Protein AF-A0A966Z9R2-F1 (afdb_monomer_lite)

Foldseek 3Di:
DQFLVLCVVLVQVVSSVVRNVVLVVLVLVLPQPPCPPCNVVSVVVSVVSRVVSVVVSVVSVVCVVVVHDDDRVCVVQVPPPPPDDDNVVVVVVVVVVVVSVCSVVVVDPVVVVVVCVVVVVVVVVVVVVVCVVCPPPDPDDDPDDDDDDDDDDD

Structure (mmCIF, N/CA/C/O backbone):
data_AF-A0A966Z9R2-F1
#
_entry.id   AF-A0A966Z9R2-F1
#
loop_
_atom_site.group_PDB
_atom_site.id
_atom_site.type_symbol
_atom_site.label_atom_id
_atom_site.label_alt_id
_atom_site.label_comp_id
_atom_site.label_asym_id
_atom_site.label_entity_id
_atom_site.label_seq_id
_atom_site.pdbx_PDB_ins_code
_atom_site.Cartn_x
_atom_site.Cartn_y
_atom_site.Cartn_z
_atom_site.occupancy
_atom_site.B_iso_or_equiv
_atom_site.auth_seq_id
_atom_site.auth_comp_id
_atom_site.auth_asym_id
_atom_site.auth_atom_id
_atom_site.pdbx_PDB_model_num
ATOM 1 N N . PHE A 1 1 ? 12.213 -0.272 13.995 1.00 65.69 1 PHE A N 1
ATOM 2 C CA . PHE A 1 1 ? 10.784 -0.078 13.666 1.00 65.69 1 PHE A CA 1
ATOM 3 C C . PHE A 1 1 ? 10.404 -1.116 12.622 1.00 65.69 1 PHE A C 1
ATOM 5 O O . PHE A 1 1 ? 11.160 -1.264 11.672 1.00 65.69 1 PHE A O 1
ATOM 12 N N . ILE A 1 2 ? 9.308 -1.855 12.809 1.00 73.69 2 ILE A N 1
ATOM 13 C CA . ILE A 1 2 ? 8.828 -2.848 11.834 1.00 73.69 2 ILE A CA 1
ATOM 14 C C . ILE A 1 2 ? 7.537 -2.291 11.217 1.00 73.69 2 ILE A C 1
ATOM 16 O O . ILE A 1 2 ? 6.564 -2.102 11.950 1.00 73.69 2 ILE A O 1
ATOM 20 N N . PRO A 1 3 ? 7.501 -1.982 9.912 1.00 79.94 3 PRO A N 1
ATOM 21 C CA . PRO A 1 3 ? 6.293 -1.492 9.251 1.00 79.94 3 PRO A CA 1
ATOM 22 C C . PRO A 1 3 ? 5.107 -2.445 9.458 1.00 79.94 3 PRO A C 1
ATOM 24 O O . PRO A 1 3 ? 5.257 -3.659 9.376 1.00 79.94 3 PRO A O 1
ATOM 27 N N . GLY A 1 4 ? 3.928 -1.894 9.761 1.00 80.69 4 GLY A N 1
ATOM 28 C CA . GLY A 1 4 ? 2.700 -2.669 9.981 1.00 80.69 4 GLY A CA 1
ATOM 29 C C . GLY A 1 4 ? 2.403 -3.068 11.433 1.00 80.69 4 GLY A C 1
ATOM 30 O O . GLY A 1 4 ? 1.247 -3.354 11.744 1.00 80.69 4 GLY A O 1
ATOM 31 N N . VAL A 1 5 ? 3.367 -2.997 12.363 1.00 85.31 5 VAL A N 1
ATOM 32 C CA . VAL A 1 5 ? 3.114 -3.376 13.774 1.00 85.31 5 VAL A CA 1
ATOM 33 C C . VAL A 1 5 ? 2.088 -2.484 14.468 1.00 85.31 5 VAL A C 1
ATOM 35 O O . VAL A 1 5 ? 1.311 -2.968 15.282 1.00 85.31 5 VAL A O 1
ATOM 38 N N . GLY A 1 6 ? 2.015 -1.199 14.113 1.00 85.38 6 GLY A N 1
ATOM 39 C CA . GLY A 1 6 ? 1.025 -0.277 14.676 1.00 85.38 6 GLY A CA 1
ATOM 40 C C . GLY A 1 6 ? -0.422 -0.706 14.401 1.00 85.38 6 GLY A C 1
ATOM 41 O O . GLY A 1 6 ? -1.266 -0.637 15.291 1.00 85.38 6 GLY A O 1
ATOM 42 N N . ALA A 1 7 ? -0.697 -1.236 13.205 1.00 86.81 7 ALA A N 1
ATOM 43 C CA . ALA A 1 7 ? -2.004 -1.798 12.868 1.00 86.81 7 ALA A CA 1
ATOM 44 C C . ALA A 1 7 ? -2.293 -3.085 13.661 1.00 86.81 7 ALA A C 1
ATOM 46 O O . ALA A 1 7 ? -3.422 -3.284 14.103 1.00 86.81 7 ALA A O 1
ATOM 47 N N . ILE A 1 8 ? -1.274 -3.916 13.905 1.00 87.12 8 ILE A N 1
ATOM 48 C CA . ILE A 1 8 ? -1.385 -5.140 14.718 1.00 87.12 8 ILE A CA 1
ATOM 49 C C . ILE A 1 8 ? -1.715 -4.807 16.180 1.00 87.12 8 ILE A C 1
ATOM 51 O O . ILE A 1 8 ? -2.618 -5.417 16.750 1.00 87.12 8 ILE A O 1
ATOM 55 N N . TYR A 1 9 ? -1.061 -3.803 16.776 1.00 85.62 9 TYR A N 1
ATOM 56 C CA . TYR A 1 9 ? -1.404 -3.317 18.123 1.00 85.62 9 TYR A CA 1
ATOM 57 C C . TYR A 1 9 ? -2.823 -2.755 18.193 1.00 85.62 9 TYR A C 1
ATOM 59 O O . TYR A 1 9 ? -3.519 -2.907 19.194 1.00 85.62 9 TYR A O 1
ATOM 67 N N . ASN A 1 10 ? -3.277 -2.161 17.096 1.00 86.38 10 ASN A N 1
ATOM 68 C CA . ASN A 1 10 ? -4.652 -1.740 16.914 1.00 86.38 10 ASN A CA 1
ATOM 69 C C . ASN A 1 10 ? -5.560 -2.889 16.443 1.00 86.38 10 ASN A C 1
ATOM 71 O O . ASN A 1 10 ? -6.576 -2.600 15.836 1.00 86.38 10 ASN A O 1
ATOM 75 N N . GLY A 1 11 ? -5.233 -4.171 16.635 1.00 82.12 11 GLY A N 1
ATOM 76 C CA . GLY A 1 11 ? -6.103 -5.310 16.293 1.00 82.12 11 GLY A CA 1
ATOM 77 C C . GLY A 1 11 ? -6.484 -5.461 14.810 1.00 82.12 11 GLY A C 1
ATOM 78 O O . GLY A 1 11 ? -7.383 -6.231 14.489 1.00 82.12 11 GLY A O 1
ATOM 79 N N . GLN A 1 12 ? -5.831 -4.745 13.891 1.00 86.00 12 GLN A N 1
ATOM 80 C CA . GLN A 1 12 ? -6.081 -4.795 12.447 1.00 86.00 12 GLN A CA 1
ATOM 81 C C . GLN A 1 12 ? -5.014 -5.637 11.735 1.00 86.00 12 GLN A C 1
ATOM 83 O O . GLN A 1 12 ? -4.193 -5.121 10.974 1.00 86.00 12 GLN A O 1
ATOM 88 N N . TYR A 1 13 ? -5.031 -6.951 11.968 1.00 81.62 13 TYR A N 1
ATOM 89 C CA . TYR A 1 13 ? -4.007 -7.880 11.469 1.00 81.62 13 TYR A CA 1
ATOM 90 C C . TYR A 1 13 ? -3.878 -7.895 9.942 1.00 81.62 13 TYR A C 1
ATOM 92 O O . TYR A 1 13 ? -2.766 -7.808 9.426 1.00 81.62 13 TYR A O 1
ATOM 100 N N . ALA A 1 14 ? -5.002 -7.926 9.215 1.00 82.75 14 ALA A N 1
ATOM 101 C CA . ALA A 1 14 ? -4.995 -7.893 7.750 1.00 82.75 14 ALA A CA 1
ATOM 102 C C . ALA A 1 14 ? -4.295 -6.633 7.209 1.00 82.75 14 ALA A C 1
ATOM 104 O O . ALA A 1 14 ? -3.441 -6.716 6.330 1.00 82.75 14 ALA A O 1
ATOM 105 N N . LYS A 1 15 ? -4.596 -5.466 7.794 1.00 85.00 15 LYS A N 1
ATOM 106 C CA . LYS A 1 15 ? -3.943 -4.201 7.437 1.00 85.00 15 LYS A CA 1
ATOM 107 C C . LYS A 1 15 ? -2.442 -4.244 7.756 1.00 85.00 15 LYS A C 1
ATOM 109 O O . LYS A 1 15 ? -1.634 -3.834 6.930 1.00 85.00 15 LYS A O 1
ATOM 114 N N . GLY A 1 16 ? -2.065 -4.782 8.918 1.00 88.06 16 GLY A N 1
ATOM 115 C CA . GLY A 1 16 ? -0.661 -4.965 9.298 1.00 88.06 16 GLY A CA 1
ATOM 116 C C . GLY A 1 16 ? 0.128 -5.816 8.298 1.00 88.06 16 GLY A C 1
ATOM 117 O O . GLY A 1 16 ? 1.224 -5.423 7.900 1.00 88.06 16 GLY A O 1
ATOM 118 N N . LEU A 1 17 ? -0.454 -6.929 7.835 1.00 86.06 17 LEU A N 1
ATOM 119 C CA . LEU A 1 17 ? 0.151 -7.791 6.816 1.00 86.06 17 LEU A CA 1
ATOM 120 C C . LEU A 1 17 ? 0.327 -7.058 5.480 1.00 86.06 17 LEU A C 1
ATOM 122 O O . LEU A 1 17 ? 1.411 -7.098 4.904 1.00 86.06 17 LEU A O 1
ATOM 126 N N . ILE A 1 18 ? -0.705 -6.349 5.012 1.00 87.38 18 ILE A N 1
ATOM 127 C CA . ILE A 1 18 ? -0.640 -5.557 3.773 1.00 87.38 18 ILE A CA 1
ATOM 128 C C . ILE A 1 18 ? 0.498 -4.533 3.852 1.00 87.38 18 ILE A C 1
ATOM 130 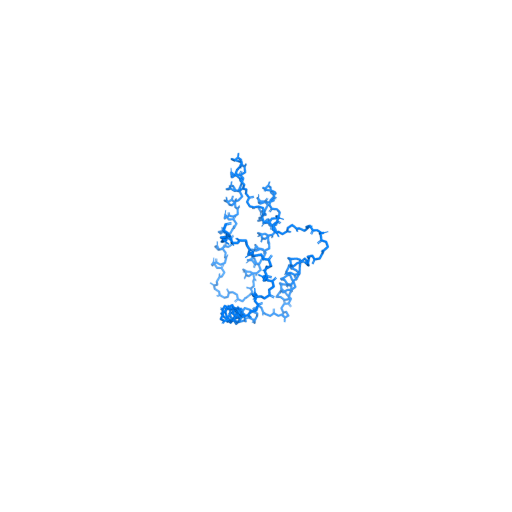O O . ILE A 1 18 ? 1.280 -4.402 2.913 1.00 87.38 18 ILE A O 1
ATOM 134 N N . HIS A 1 19 ? 0.641 -3.845 4.986 1.00 90.81 19 HIS A N 1
ATOM 135 C CA . HIS A 1 19 ? 1.717 -2.877 5.176 1.00 90.81 19 HIS A CA 1
ATOM 136 C C . HIS A 1 19 ? 3.114 -3.501 5.122 1.00 90.81 19 HIS A C 1
ATOM 138 O O . HIS A 1 19 ? 4.021 -2.900 4.541 1.00 90.81 19 HIS A O 1
ATOM 144 N N . ALA A 1 20 ? 3.280 -4.698 5.688 1.00 90.00 20 ALA A N 1
ATOM 145 C CA . ALA A 1 20 ? 4.530 -5.446 5.615 1.00 90.00 20 ALA A CA 1
ATOM 146 C C . ALA A 1 20 ? 4.845 -5.896 4.177 1.00 90.00 20 ALA A C 1
ATOM 148 O O . ALA A 1 20 ? 5.979 -5.736 3.728 1.00 90.00 20 ALA A O 1
ATOM 149 N N . VAL A 1 21 ? 3.847 -6.387 3.432 1.00 89.00 21 VAL A N 1
ATOM 150 C CA . VAL A 1 21 ? 4.004 -6.807 2.026 1.00 89.00 21 VAL A CA 1
ATOM 151 C C . VAL A 1 21 ? 4.376 -5.625 1.131 1.00 89.00 21 VAL A C 1
ATOM 153 O O . VAL A 1 21 ? 5.342 -5.719 0.377 1.00 89.00 21 VAL A O 1
ATOM 156 N N . ILE A 1 22 ? 3.663 -4.498 1.238 1.00 91.00 22 ILE A N 1
ATOM 157 C CA . ILE A 1 22 ? 3.968 -3.288 0.456 1.00 91.00 22 ILE A CA 1
ATOM 158 C C . ILE A 1 22 ? 5.375 -2.786 0.779 1.00 91.00 22 ILE A C 1
ATOM 160 O O . ILE A 1 22 ? 6.117 -2.419 -0.125 1.00 91.00 22 ILE A O 1
ATOM 164 N N . PHE A 1 23 ? 5.769 -2.801 2.054 1.00 92.44 23 PHE A N 1
ATOM 165 C CA . PHE A 1 23 ? 7.123 -2.417 2.435 1.00 92.44 23 PHE A CA 1
ATOM 166 C C . PHE A 1 23 ? 8.180 -3.342 1.819 1.00 92.44 23 PHE A C 1
ATOM 168 O O . PHE A 1 23 ? 9.146 -2.850 1.245 1.00 92.44 23 PHE A O 1
ATOM 175 N N . GLY A 1 24 ? 7.982 -4.663 1.881 1.00 88.81 24 GLY A N 1
ATOM 176 C CA . GLY A 1 24 ? 8.877 -5.630 1.243 1.00 88.81 24 GLY A CA 1
ATOM 177 C C . GLY A 1 24 ? 8.999 -5.408 -0.267 1.00 88.81 24 GLY A C 1
ATOM 178 O O . GLY A 1 24 ? 10.109 -5.397 -0.791 1.00 88.81 24 GLY A O 1
ATOM 179 N N . LEU A 1 25 ? 7.881 -5.138 -0.947 1.00 88.25 25 LEU A N 1
ATOM 180 C CA . LEU A 1 25 ? 7.860 -4.805 -2.373 1.00 88.25 25 LEU A CA 1
ATOM 181 C C . LEU A 1 25 ? 8.623 -3.505 -2.671 1.00 88.25 25 LEU A C 1
ATOM 183 O O . LEU A 1 25 ? 9.402 -3.458 -3.616 1.00 88.25 25 LEU A O 1
ATOM 187 N N . LEU A 1 26 ? 8.437 -2.459 -1.861 1.00 90.06 26 LEU A N 1
ATOM 188 C CA . LEU A 1 26 ? 9.162 -1.195 -2.019 1.00 90.06 26 LEU A CA 1
ATOM 189 C C . LEU A 1 26 ? 10.676 -1.371 -1.851 1.00 90.06 26 LEU A C 1
ATOM 191 O O . LEU A 1 26 ? 11.441 -0.787 -2.612 1.00 90.06 26 LEU A O 1
ATOM 195 N N . ILE A 1 27 ? 11.108 -2.179 -0.878 1.00 88.94 27 ILE A N 1
ATOM 196 C CA . ILE A 1 27 ? 12.528 -2.496 -0.673 1.00 88.94 27 ILE A CA 1
ATOM 197 C C . ILE A 1 27 ? 13.076 -3.342 -1.823 1.00 88.94 27 ILE A C 1
ATOM 199 O O . ILE A 1 27 ? 14.175 -3.068 -2.300 1.00 88.94 27 ILE A O 1
ATOM 203 N N . SER A 1 28 ? 12.310 -4.325 -2.299 1.00 85.06 28 SER A N 1
ATOM 204 C CA . SER A 1 28 ? 12.666 -5.113 -3.482 1.00 85.06 28 SER A CA 1
ATOM 205 C C . SER A 1 28 ? 12.905 -4.190 -4.676 1.00 85.06 28 SER A C 1
ATOM 207 O O . SER A 1 28 ? 14.008 -4.179 -5.204 1.00 85.06 28 SER A O 1
ATOM 209 N N . LEU A 1 29 ? 11.959 -3.302 -4.992 1.00 83.75 29 LEU A N 1
ATOM 210 C CA . LEU A 1 29 ? 12.104 -2.342 -6.091 1.00 83.75 29 LEU A CA 1
ATOM 211 C C . LEU A 1 29 ? 13.279 -1.376 -5.908 1.00 83.75 29 LEU A C 1
ATOM 213 O O . LEU A 1 29 ? 13.965 -1.070 -6.875 1.00 83.75 29 LEU A O 1
ATOM 217 N N . LEU A 1 30 ? 13.515 -0.890 -4.686 1.00 86.38 30 LEU A N 1
ATOM 218 C CA . LEU A 1 30 ? 14.636 0.007 -4.385 1.00 86.38 30 LEU A CA 1
ATOM 219 C C . LEU A 1 30 ? 16.000 -0.679 -4.569 1.00 86.38 30 LEU A C 1
ATOM 221 O O . LEU A 1 30 ? 16.986 -0.002 -4.844 1.00 86.38 30 LEU A O 1
ATOM 225 N N . THR A 1 31 ? 16.063 -2.000 -4.387 1.00 83.50 31 THR A N 1
ATOM 226 C CA . THR A 1 31 ? 17.302 -2.790 -4.479 1.00 83.50 31 THR A CA 1
ATOM 227 C C . THR A 1 31 ? 17.490 -3.476 -5.833 1.00 83.50 31 THR A C 1
ATOM 229 O O . THR A 1 31 ? 18.585 -3.965 -6.112 1.00 83.50 31 THR A O 1
ATOM 232 N N . SER A 1 32 ? 16.473 -3.480 -6.699 1.00 78.75 32 SER A N 1
ATOM 233 C CA . SER A 1 32 ? 16.572 -4.003 -8.062 1.00 78.75 32 SER A CA 1
ATOM 234 C C . SER A 1 32 ? 17.572 -3.188 -8.897 1.00 78.75 32 SER A C 1
ATOM 236 O O . SER A 1 32 ? 17.569 -1.963 -8.904 1.00 78.75 32 SER A O 1
ATOM 238 N N . THR A 1 33 ? 18.400 -3.857 -9.698 1.00 63.03 33 THR A N 1
ATOM 239 C CA . THR A 1 33 ? 19.442 -3.229 -10.545 1.00 63.03 33 THR A CA 1
ATOM 240 C C . THR A 1 33 ? 18.906 -2.421 -11.738 1.00 63.03 33 THR A C 1
ATOM 242 O O . THR A 1 33 ? 19.675 -1.842 -12.501 1.00 63.03 33 THR A O 1
ATOM 245 N N . HIS A 1 34 ? 17.586 -2.390 -11.925 1.00 64.38 34 HIS A N 1
ATOM 246 C CA . HIS A 1 34 ? 16.912 -1.880 -13.121 1.00 64.38 34 HIS A CA 1
ATOM 247 C C . HIS A 1 34 ? 16.255 -0.498 -12.932 1.00 64.38 34 HIS A C 1
ATOM 249 O O . HIS A 1 34 ? 15.715 0.062 -13.886 1.00 64.38 34 HIS A O 1
ATOM 255 N N . VAL A 1 35 ? 16.307 0.081 -11.729 1.00 61.81 35 VAL A N 1
ATOM 256 C CA . VAL A 1 35 ? 15.705 1.386 -11.392 1.00 61.81 35 VAL A CA 1
ATOM 257 C C . VAL A 1 35 ? 16.652 2.553 -11.681 1.00 61.81 35 VAL A C 1
ATOM 259 O O . VAL A 1 35 ? 16.878 3.406 -10.831 1.00 61.81 35 VAL A O 1
ATOM 262 N N . GLY A 1 36 ? 17.191 2.616 -12.901 1.00 60.97 36 GLY A N 1
ATOM 263 C CA . GLY A 1 36 ? 18.166 3.635 -13.306 1.00 60.97 36 GLY A CA 1
ATOM 264 C C . GLY A 1 36 ? 17.756 5.067 -12.927 1.00 60.97 36 GLY A C 1
ATOM 265 O O . GLY A 1 36 ? 16.837 5.633 -13.519 1.00 60.97 36 GLY A O 1
ATOM 266 N N . GLY A 1 37 ? 18.442 5.645 -11.935 1.00 77.19 37 GLY A N 1
ATOM 267 C CA . GLY A 1 37 ? 18.307 7.041 -11.502 1.00 77.19 37 GLY A CA 1
ATOM 268 C C . GLY A 1 37 ? 17.071 7.365 -10.653 1.00 77.19 37 GLY A C 1
ATOM 269 O O . GLY A 1 37 ? 16.889 8.519 -10.259 1.00 77.19 37 GLY A O 1
ATOM 270 N N . SER A 1 38 ? 16.20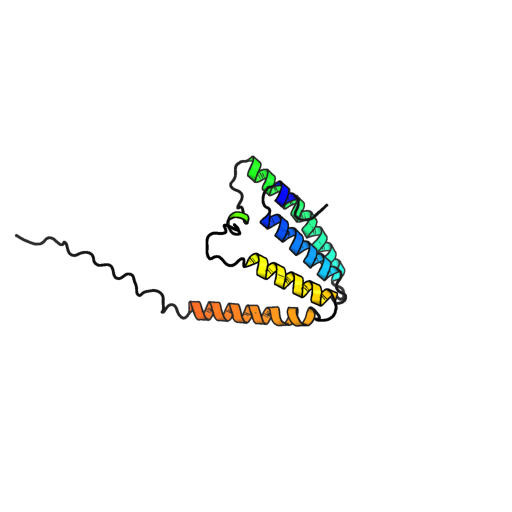8 6.385 -10.371 1.00 82.12 38 SER A N 1
ATOM 271 C CA . SER A 1 38 ? 14.981 6.575 -9.577 1.00 82.12 38 SER A CA 1
ATOM 272 C C . SER A 1 38 ? 15.136 6.181 -8.103 1.00 82.12 38 SER A C 1
ATOM 274 O O . SER A 1 38 ? 14.197 6.342 -7.317 1.00 82.12 38 SER A O 1
ATOM 276 N N . GLU A 1 39 ? 16.327 5.738 -7.694 1.00 86.19 39 GLU A N 1
ATOM 277 C CA . GLU A 1 39 ? 16.645 5.343 -6.320 1.00 86.19 39 GLU A CA 1
ATOM 278 C C . GLU A 1 39 ? 16.352 6.453 -5.291 1.00 86.19 39 GLU A C 1
ATOM 280 O O . GLU A 1 39 ? 15.762 6.146 -4.250 1.00 86.19 39 GLU A O 1
ATOM 285 N N . PRO A 1 40 ? 16.649 7.748 -5.551 1.00 89.94 40 PRO A N 1
ATOM 286 C CA . PRO A 1 40 ? 16.319 8.813 -4.603 1.00 89.94 40 PRO A CA 1
ATOM 287 C C . PRO A 1 40 ? 14.809 8.964 -4.381 1.00 89.94 40 PRO A C 1
ATOM 289 O O . PRO A 1 40 ? 14.361 9.143 -3.247 1.00 89.94 40 PRO A O 1
ATOM 292 N N . LEU A 1 41 ? 14.009 8.850 -5.449 1.00 89.69 41 LEU A N 1
ATOM 293 C CA . LEU A 1 41 ? 12.549 8.924 -5.369 1.00 89.69 41 LEU A CA 1
ATOM 294 C C . LEU A 1 41 ? 11.992 7.748 -4.560 1.00 89.69 41 LEU A C 1
ATOM 296 O O . LEU A 1 41 ? 11.164 7.950 -3.670 1.00 89.69 41 LEU A O 1
ATOM 300 N N . LEU A 1 42 ? 12.469 6.532 -4.840 1.00 90.06 42 LEU A N 1
ATOM 301 C CA . LEU A 1 42 ? 12.071 5.328 -4.113 1.00 90.06 42 LEU A CA 1
ATOM 302 C C . LEU A 1 42 ? 12.472 5.409 -2.630 1.00 90.06 42 LEU A C 1
ATOM 304 O O . LEU A 1 42 ? 11.665 5.069 -1.768 1.00 90.06 42 LEU A O 1
ATOM 308 N N . GLY A 1 43 ? 13.658 5.932 -2.308 1.00 90.88 43 GLY 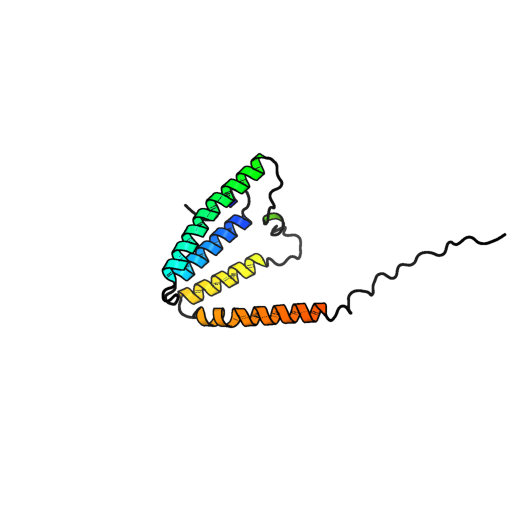A N 1
ATOM 309 C CA . GLY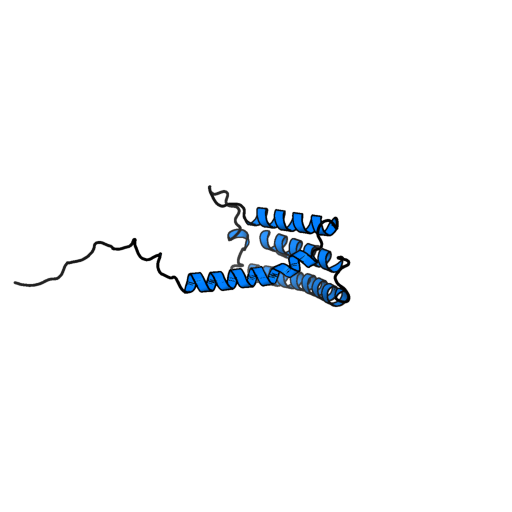 A 1 43 ? 14.108 6.136 -0.926 1.00 90.88 43 GLY A CA 1
ATOM 310 C C . GLY A 1 43 ? 13.248 7.141 -0.148 1.00 90.88 43 GLY A C 1
ATOM 311 O O . GLY A 1 43 ? 12.873 6.890 1.006 1.00 90.88 43 GLY A O 1
ATOM 312 N N . ILE A 1 44 ? 12.861 8.251 -0.786 1.00 94.44 44 ILE A N 1
ATOM 313 C CA . ILE A 1 44 ? 11.908 9.213 -0.208 1.00 94.44 44 ILE A CA 1
ATOM 314 C C . ILE A 1 44 ? 10.536 8.557 -0.032 1.00 94.44 44 ILE A C 1
ATOM 316 O O . ILE A 1 44 ? 9.922 8.715 1.022 1.00 94.44 44 ILE A O 1
ATOM 320 N N . MET A 1 45 ? 10.069 7.779 -1.011 1.00 94.12 45 MET A N 1
ATOM 321 C CA . MET A 1 45 ? 8.787 7.077 -0.931 1.00 94.12 45 MET A CA 1
ATOM 322 C C . MET A 1 45 ? 8.766 6.042 0.201 1.00 94.12 45 MET A C 1
ATOM 324 O O . MET A 1 45 ? 7.797 5.996 0.955 1.00 94.12 45 MET A O 1
ATOM 328 N N . VAL A 1 46 ? 9.838 5.266 0.388 1.00 94.06 46 VAL A N 1
ATOM 329 C CA . VAL A 1 46 ? 9.993 4.341 1.525 1.00 94.06 46 VAL A CA 1
ATOM 330 C C . VAL A 1 46 ? 9.958 5.102 2.851 1.00 94.06 46 VAL A C 1
ATOM 332 O O . VAL A 1 46 ? 9.271 4.689 3.788 1.00 94.06 46 VAL A O 1
ATOM 335 N N . SER A 1 47 ? 10.648 6.240 2.931 1.00 93.75 47 SER A N 1
ATOM 336 C CA . SER A 1 47 ? 10.671 7.077 4.136 1.00 93.75 47 SER A CA 1
ATOM 337 C C . SER A 1 47 ? 9.287 7.653 4.453 1.00 93.75 47 SER A C 1
ATOM 339 O O . SER A 1 47 ? 8.815 7.563 5.590 1.00 93.75 47 SER A O 1
ATOM 341 N N . ALA A 1 48 ? 8.598 8.187 3.441 1.00 95.00 48 ALA A N 1
ATOM 342 C CA . ALA A 1 48 ? 7.235 8.693 3.551 1.00 95.00 48 ALA A CA 1
ATOM 343 C C . ALA A 1 48 ? 6.253 7.579 3.939 1.00 95.00 48 ALA A C 1
ATOM 345 O O . ALA A 1 48 ? 5.396 7.796 4.792 1.00 95.00 48 ALA A O 1
ATOM 346 N N . TRP A 1 49 ? 6.416 6.377 3.380 1.00 94.56 49 TRP A N 1
ATOM 347 C CA . TRP A 1 49 ? 5.626 5.198 3.723 1.00 94.56 49 TRP A CA 1
ATOM 348 C C . TRP A 1 49 ? 5.782 4.829 5.199 1.00 94.56 49 TRP A C 1
ATOM 350 O O . TRP A 1 49 ? 4.789 4.703 5.913 1.00 94.56 49 TRP A O 1
ATOM 360 N N . VAL A 1 50 ? 7.020 4.722 5.689 1.00 92.56 50 VAL A N 1
ATOM 361 C CA . VAL A 1 50 ? 7.316 4.432 7.102 1.00 92.56 50 VAL A CA 1
ATOM 362 C C . VAL A 1 50 ? 6.720 5.495 8.029 1.00 92.56 50 VAL A C 1
ATOM 364 O O . VAL A 1 50 ? 6.100 5.152 9.037 1.00 92.56 50 VAL A O 1
ATOM 367 N N . MET A 1 51 ? 6.853 6.774 7.677 1.00 93.25 51 MET A N 1
ATOM 368 C CA . MET A 1 51 ? 6.291 7.875 8.460 1.00 93.25 51 MET A CA 1
ATOM 369 C C . MET A 1 51 ? 4.754 7.848 8.465 1.00 93.25 51 MET A C 1
ATOM 371 O O . MET A 1 51 ? 4.126 7.968 9.518 1.00 93.25 51 MET A O 1
ATOM 375 N N . TYR A 1 52 ? 4.138 7.625 7.302 1.00 93.25 52 TYR A N 1
ATOM 376 C CA . TYR A 1 52 ? 2.692 7.464 7.153 1.00 93.25 52 TYR A CA 1
ATOM 377 C C . TYR A 1 52 ? 2.146 6.364 8.072 1.00 93.25 52 TYR A C 1
ATOM 379 O O . TYR A 1 52 ? 1.127 6.577 8.724 1.00 93.25 52 TYR A O 1
ATOM 387 N N . GLN A 1 53 ? 2.846 5.231 8.203 1.00 92.94 53 GLN A N 1
ATOM 388 C CA . GLN A 1 53 ? 2.430 4.136 9.088 1.00 92.94 53 GLN A CA 1
ATOM 389 C C . GLN A 1 53 ? 2.336 4.550 10.560 1.00 92.94 53 GLN A C 1
ATOM 391 O O . GLN A 1 53 ? 1.423 4.119 11.267 1.00 92.94 53 GLN A O 1
ATOM 396 N N . ALA A 1 54 ? 3.252 5.397 11.035 1.00 91.31 54 ALA A N 1
ATOM 397 C CA . ALA A 1 54 ? 3.191 5.913 12.400 1.00 91.31 54 ALA A CA 1
ATOM 398 C C . ALA A 1 54 ? 1.940 6.785 12.605 1.00 91.31 54 ALA A C 1
ATOM 400 O O . ALA A 1 54 ? 1.219 6.622 13.596 1.00 91.31 54 ALA A O 1
ATOM 401 N N . PHE A 1 55 ? 1.637 7.660 11.641 1.00 92.38 55 PHE A N 1
ATOM 402 C CA . PHE A 1 55 ? 0.424 8.473 11.670 1.00 92.38 55 PHE A CA 1
ATOM 403 C C . PHE A 1 55 ? -0.845 7.625 11.566 1.00 92.38 55 PHE A C 1
ATOM 405 O O . PHE A 1 55 ? -1.788 7.869 12.318 1.00 92.38 55 PHE A O 1
ATOM 412 N N . GLU A 1 56 ? -0.886 6.633 10.679 1.00 92.12 56 GLU A N 1
ATOM 413 C CA . GLU A 1 56 ? -2.029 5.732 10.507 1.00 92.12 56 GLU A CA 1
ATOM 414 C C . GLU A 1 56 ? -2.332 4.989 11.813 1.00 92.12 56 GLU A C 1
ATOM 416 O O . GLU A 1 56 ? -3.465 5.030 12.302 1.00 92.12 56 GLU A O 1
ATOM 421 N N . ALA A 1 57 ? -1.303 4.423 12.446 1.00 89.75 57 ALA A N 1
ATOM 422 C CA . ALA A 1 57 ? -1.440 3.733 13.720 1.00 89.75 57 ALA A CA 1
ATOM 423 C C . ALA A 1 57 ? -1.960 4.662 14.829 1.00 89.75 57 ALA A C 1
ATOM 425 O O . ALA A 1 57 ? -2.847 4.275 15.594 1.00 89.75 57 ALA A O 1
ATOM 426 N N . TYR A 1 58 ? -1.460 5.900 14.899 1.00 90.06 58 TYR A N 1
ATOM 427 C CA . TYR A 1 58 ? -1.936 6.890 15.866 1.00 90.06 58 TYR A CA 1
ATOM 428 C C . TYR A 1 58 ? -3.401 7.283 15.628 1.00 90.06 58 TYR A C 1
ATOM 430 O O . TYR A 1 58 ? -4.200 7.291 16.568 1.00 90.06 58 TYR A O 1
ATOM 438 N N . HIS A 1 59 ? -3.783 7.578 14.384 1.00 88.50 59 HIS A N 1
ATOM 439 C CA . HIS A 1 59 ? -5.157 7.961 14.048 1.00 88.50 59 HIS A CA 1
ATOM 440 C C . HIS A 1 59 ? -6.139 6.826 14.328 1.00 88.50 59 HIS A C 1
ATOM 442 O O . HIS A 1 59 ? -7.215 7.064 14.880 1.00 88.50 59 HIS A O 1
ATOM 448 N N . THR A 1 60 ? -5.760 5.592 14.004 1.00 88.00 60 THR A N 1
ATOM 449 C CA . THR A 1 60 ? -6.573 4.409 14.278 1.00 88.00 60 THR A CA 1
ATOM 450 C C . THR A 1 60 ? -6.720 4.166 15.783 1.00 88.00 60 THR A C 1
ATOM 452 O O . THR A 1 60 ? -7.843 3.985 16.263 1.00 88.00 60 THR A O 1
ATOM 455 N N . ALA A 1 61 ? -5.635 4.268 16.558 1.00 87.81 61 ALA A N 1
ATOM 456 C CA . ALA A 1 61 ? -5.688 4.173 18.019 1.00 87.81 61 ALA A CA 1
ATOM 457 C C . ALA A 1 61 ? -6.582 5.267 18.629 1.00 87.81 61 ALA A C 1
ATOM 459 O O . ALA A 1 61 ? -7.397 4.999 19.515 1.00 87.81 61 ALA A O 1
ATOM 460 N N . ARG A 1 62 ? -6.473 6.502 18.125 1.00 89.19 62 ARG A N 1
ATOM 461 C CA . ARG A 1 62 ? -7.289 7.637 18.567 1.00 89.19 62 ARG A CA 1
ATOM 462 C C . ARG A 1 62 ? -8.774 7.417 18.271 1.00 89.19 62 ARG A C 1
ATOM 464 O O . ARG A 1 62 ? -9.588 7.627 19.164 1.00 89.19 62 ARG A O 1
ATOM 471 N N . LYS A 1 63 ? -9.133 6.946 17.072 1.00 87.69 63 LYS A N 1
ATOM 472 C CA . LYS A 1 63 ? -10.528 6.621 16.717 1.00 87.69 63 LYS A CA 1
ATOM 473 C C . LYS A 1 63 ? -11.117 5.549 17.641 1.00 87.69 63 LYS A C 1
ATOM 475 O O . LYS A 1 63 ? -12.224 5.736 18.138 1.00 87.69 63 LYS A O 1
ATOM 480 N N . ARG A 1 64 ? -10.349 4.497 17.954 1.00 82.38 64 ARG A N 1
ATOM 481 C CA . ARG A 1 64 ? -10.766 3.447 18.903 1.00 82.38 64 ARG A CA 1
ATOM 482 C C . ARG A 1 64 ? -10.993 3.979 20.314 1.00 82.38 64 ARG A C 1
ATOM 484 O O . ARG A 1 64 ? -11.970 3.602 20.948 1.00 82.38 64 ARG A O 1
ATOM 491 N N . ARG A 1 65 ? -10.135 4.886 20.794 1.00 85.69 65 ARG A N 1
ATOM 492 C CA . ARG A 1 65 ? -10.310 5.526 22.111 1.00 85.69 65 ARG A CA 1
ATOM 493 C C . ARG A 1 65 ? -11.613 6.319 22.228 1.00 85.69 65 ARG A C 1
ATOM 495 O O . ARG A 1 65 ? -12.167 6.383 23.316 1.00 85.69 65 ARG A O 1
ATOM 502 N N . TYR A 1 66 ? -12.104 6.895 21.131 1.00 90.06 66 TYR A N 1
ATOM 503 C CA . TYR A 1 66 ? -13.388 7.605 21.096 1.00 90.06 66 TYR A CA 1
ATOM 504 C C . TYR A 1 66 ? -14.595 6.695 20.819 1.00 90.06 66 TYR A C 1
ATOM 506 O O . TYR A 1 66 ? -15.692 7.202 20.611 1.00 90.06 66 TYR A O 1
ATOM 514 N N . GLY A 1 67 ? -14.416 5.370 20.779 1.00 82.44 67 GLY A N 1
ATOM 515 C CA . GLY A 1 67 ? -15.503 4.428 20.498 1.00 82.44 67 GLY A CA 1
ATOM 516 C C . GLY A 1 67 ? -16.045 4.505 19.067 1.00 82.44 67 GLY A C 1
ATOM 517 O O . GLY A 1 67 ? -17.111 3.964 18.788 1.00 82.44 67 GLY A O 1
ATOM 518 N N . LEU A 1 68 ? -15.332 5.169 18.150 1.00 83.44 68 LEU A N 1
ATOM 519 C CA . LEU A 1 68 ? -15.711 5.196 16.742 1.00 83.44 68 LEU A CA 1
ATOM 520 C C . LEU A 1 68 ? -15.461 3.816 16.134 1.00 83.44 68 LEU A C 1
ATOM 522 O O . LEU A 1 68 ? -14.394 3.228 16.340 1.00 83.44 68 LEU A O 1
ATOM 526 N N . ALA A 1 69 ? -16.424 3.323 15.353 1.00 71.06 69 ALA A N 1
ATOM 527 C CA . ALA A 1 69 ? -16.236 2.116 14.564 1.00 71.06 69 ALA A CA 1
ATOM 528 C C . ALA A 1 69 ? -15.036 2.325 13.633 1.00 71.06 69 ALA A C 1
ATOM 530 O O . ALA A 1 69 ? -15.014 3.238 12.805 1.00 71.06 69 ALA A O 1
ATOM 531 N N . VAL A 1 70 ? -14.008 1.499 13.799 1.00 67.00 70 VAL A N 1
ATOM 532 C CA . VAL A 1 70 ? -12.895 1.458 12.861 1.00 67.00 70 VAL A CA 1
ATOM 533 C C . VAL A 1 70 ? -13.150 0.277 11.951 1.00 67.00 70 VAL A C 1
ATOM 535 O O . VAL A 1 70 ? -13.224 -0.844 12.439 1.00 67.00 70 VAL A O 1
ATOM 538 N N . GLU A 1 71 ? -13.283 0.533 10.649 1.00 64.50 71 GLU A N 1
ATOM 539 C CA . GLU A 1 71 ? -13.440 -0.514 9.642 1.00 64.50 71 GLU A CA 1
ATOM 540 C C . GLU A 1 71 ? -12.347 -1.571 9.814 1.00 64.50 71 GLU A C 1
ATOM 542 O O . GLU A 1 71 ? -11.152 -1.336 9.596 1.00 64.50 71 GLU A O 1
ATOM 547 N N . GLU A 1 72 ? -12.759 -2.751 10.258 1.00 63.94 72 GLU A N 1
ATOM 548 C CA . GLU A 1 72 ? -11.903 -3.916 10.311 1.00 63.94 72 GLU A CA 1
ATOM 549 C C . GLU A 1 72 ? -11.918 -4.530 8.920 1.00 63.94 72 GLU A C 1
ATOM 551 O O . GLU A 1 72 ? -12.769 -5.348 8.603 1.00 63.94 72 GLU A O 1
ATOM 556 N N . PHE A 1 73 ? -10.942 -4.178 8.079 1.00 58.25 73 PHE A N 1
ATOM 557 C CA . PHE A 1 73 ? -10.688 -4.914 6.832 1.00 58.25 73 PHE A CA 1
ATOM 558 C C . PHE A 1 73 ? -10.568 -6.431 7.085 1.00 58.25 73 PHE A C 1
ATOM 560 O O . PHE A 1 73 ? -10.875 -7.231 6.214 1.00 58.25 73 PHE A O 1
ATOM 567 N N . SER A 1 74 ? -10.193 -6.834 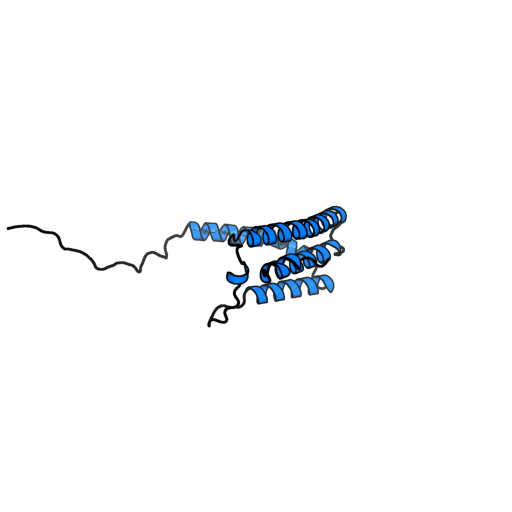8.305 1.00 56.09 74 SER A N 1
ATOM 568 C CA . SER A 1 74 ? -10.213 -8.225 8.762 1.00 56.09 74 SER A CA 1
ATOM 569 C C . SER A 1 74 ? -11.598 -8.880 8.754 1.00 56.09 74 SER A C 1
ATOM 571 O O . SER A 1 74 ? -11.644 -10.097 8.668 1.00 56.09 74 SER A O 1
ATOM 573 N N . SER A 1 75 ? -12.701 -8.130 8.854 1.00 55.81 75 SER A N 1
ATOM 574 C CA . SER A 1 75 ? -14.056 -8.683 8.722 1.00 55.81 75 SER A CA 1
ATOM 575 C C . SER A 1 75 ? -14.433 -8.917 7.253 1.00 55.81 75 SER A C 1
ATOM 577 O O . SER A 1 75 ? -15.157 -9.856 6.937 1.00 55.81 75 SER A O 1
ATOM 579 N N . LEU A 1 76 ? -13.885 -8.109 6.335 1.00 55.81 76 LEU A N 1
ATOM 580 C CA . LEU A 1 76 ? -14.025 -8.296 4.885 1.00 55.81 76 LEU A CA 1
ATOM 581 C C . LEU A 1 76 ? -13.164 -9.457 4.374 1.00 55.81 76 LEU A C 1
ATOM 583 O O . LEU A 1 76 ? -13.574 -10.189 3.477 1.00 55.81 76 LEU A O 1
ATOM 587 N N . PHE A 1 77 ? -11.987 -9.639 4.973 1.00 57.53 77 PHE A N 1
ATOM 588 C CA . PHE A 1 77 ? -11.101 -10.781 4.751 1.00 57.53 77 PHE A CA 1
ATOM 589 C C . PHE A 1 77 ? -11.303 -11.893 5.782 1.00 57.53 77 PHE A C 1
ATOM 591 O O . PHE A 1 77 ? -10.412 -12.731 5.913 1.00 57.53 77 PHE A O 1
ATOM 598 N N . ASP A 1 78 ? -12.420 -11.893 6.526 1.00 53.66 78 ASP A N 1
ATOM 599 C CA . ASP A 1 78 ? -12.662 -12.887 7.568 1.00 53.66 78 ASP A CA 1
ATOM 600 C C . ASP A 1 78 ? -12.553 -14.263 6.925 1.00 53.66 78 ASP A C 1
ATOM 602 O O . ASP A 1 78 ? -13.380 -14.668 6.100 1.00 53.66 78 ASP A O 1
ATOM 606 N N . VAL A 1 79 ? -11.495 -14.971 7.310 1.00 52.03 79 VAL A N 1
ATOM 607 C CA . VAL A 1 79 ? -11.257 -16.383 7.038 1.00 52.03 79 VAL A CA 1
ATOM 608 C C . VAL A 1 79 ? -12.242 -17.169 7.907 1.00 52.03 79 VAL A C 1
ATOM 610 O O . VAL A 1 79 ? -11.885 -18.085 8.640 1.00 52.03 79 VAL A O 1
ATOM 613 N N . ARG A 1 80 ? -13.528 -16.809 7.857 1.00 48.53 80 ARG A N 1
ATOM 614 C CA . ARG A 1 80 ? -14.594 -17.709 8.245 1.00 48.53 80 ARG A CA 1
ATOM 615 C C . ARG A 1 80 ? -14.563 -18.802 7.208 1.00 48.53 80 ARG A C 1
ATOM 617 O O . ARG A 1 80 ? -15.073 -18.651 6.099 1.00 48.53 80 ARG A O 1
ATOM 624 N N . THR A 1 81 ? -13.948 -19.899 7.623 1.00 50.16 81 THR A N 1
ATOM 625 C CA . THR A 1 81 ? -14.030 -21.271 7.122 1.00 50.16 81 THR A CA 1
ATOM 626 C C . THR A 1 81 ? -15.491 -21.758 7.086 1.00 50.16 81 THR A C 1
ATOM 628 O O . THR A 1 81 ? -15.836 -22.812 7.605 1.00 50.16 81 THR A O 1
ATOM 631 N N . GLY A 1 82 ? -16.390 -20.958 6.515 1.00 49.53 82 GLY A N 1
ATOM 632 C CA . GLY A 1 82 ? -17.725 -21.343 6.108 1.00 49.53 82 GLY A CA 1
ATOM 633 C C . GLY A 1 82 ? -17.599 -21.892 4.700 1.00 49.53 82 GLY A C 1
ATOM 634 O O . GLY A 1 82 ? -17.305 -21.144 3.768 1.00 49.53 82 GLY A O 1
ATOM 635 N N . SER A 1 83 ? -17.743 -23.211 4.597 1.00 49.50 83 SER A N 1
ATOM 636 C CA . SER A 1 83 ? -17.946 -24.006 3.381 1.00 49.50 83 SER A CA 1
ATOM 637 C C . SER A 1 83 ? -18.144 -23.180 2.097 1.00 49.50 83 SER A C 1
ATOM 639 O O . SER A 1 83 ? -19.259 -22.757 1.798 1.00 49.50 83 SER A O 1
ATOM 641 N N . GLY A 1 84 ? -17.065 -22.961 1.333 1.00 55.81 84 GLY A N 1
ATOM 642 C CA . GLY A 1 84 ? -17.148 -22.593 -0.088 1.00 55.81 84 GLY A CA 1
ATOM 643 C C . GLY A 1 84 ? -16.437 -21.315 -0.549 1.00 55.81 84 GLY A C 1
ATOM 644 O O . GLY A 1 84 ? -16.354 -21.102 -1.756 1.00 55.81 84 GLY A O 1
ATOM 645 N N . LYS A 1 85 ? -15.888 -20.467 0.333 1.00 57.59 85 LYS A N 1
ATOM 646 C CA . LYS A 1 85 ? -15.136 -19.273 -0.110 1.00 57.59 85 LYS A CA 1
ATOM 647 C C . LYS A 1 85 ? -13.651 -19.594 -0.295 1.00 57.59 85 LYS A C 1
ATOM 649 O O . LYS A 1 85 ? -12.925 -19.798 0.672 1.00 57.59 85 LYS A O 1
ATOM 654 N N . PHE A 1 86 ? -13.215 -19.652 -1.554 1.00 60.88 86 PHE A N 1
ATOM 655 C CA . PHE A 1 86 ? -11.812 -19.827 -1.938 1.00 60.88 86 PHE A CA 1
ATOM 656 C C . PHE A 1 86 ? -10.922 -18.758 -1.263 1.00 60.88 86 PHE A C 1
ATOM 658 O O . PHE A 1 86 ? -11.298 -17.583 -1.266 1.00 60.88 86 PHE A O 1
ATOM 665 N N . PRO A 1 87 ? -9.750 -19.116 -0.699 1.00 73.19 87 PRO A N 1
ATOM 666 C CA . PRO A 1 87 ? -8.863 -18.185 0.001 1.00 73.19 87 PRO A CA 1
ATOM 667 C C . PRO A 1 87 ? -8.067 -17.336 -0.999 1.00 73.19 87 PRO A C 1
ATOM 669 O O . PRO A 1 87 ? -6.847 -17.450 -1.130 1.00 73.19 87 PRO A O 1
ATOM 672 N N . THR A 1 88 ? -8.771 -16.464 -1.715 1.00 77.88 88 THR A N 1
ATOM 673 C CA . THR A 1 88 ? -8.237 -15.620 -2.788 1.00 77.88 88 THR A CA 1
ATOM 674 C C . THR A 1 88 ? -6.999 -14.837 -2.343 1.00 77.88 88 THR A C 1
ATOM 676 O O . THR A 1 88 ? -6.006 -14.802 -3.062 1.00 77.88 88 THR A O 1
ATOM 679 N N . GLY A 1 89 ? -7.002 -14.290 -1.121 1.00 74.44 89 GLY A N 1
ATOM 680 C CA . GLY A 1 89 ? -5.855 -13.557 -0.573 1.00 74.44 89 GLY A CA 1
ATOM 681 C C . GLY A 1 89 ? -4.586 -14.405 -0.432 1.00 74.44 89 GLY A C 1
ATOM 682 O O . GLY A 1 89 ? -3.500 -13.927 -0.747 1.00 74.44 89 GLY A O 1
ATOM 683 N N . ALA A 1 90 ? -4.713 -15.673 -0.027 1.00 80.12 90 ALA A N 1
ATOM 684 C CA . ALA A 1 90 ? -3.570 -16.578 0.084 1.00 80.12 90 ALA A CA 1
ATOM 685 C C . ALA A 1 90 ? -2.982 -16.898 -1.297 1.00 80.12 90 ALA A C 1
ATOM 687 O O . ALA A 1 90 ? -1.768 -16.869 -1.469 1.00 80.12 90 ALA A O 1
ATOM 688 N N . ILE A 1 91 ? -3.839 -17.127 -2.295 1.00 84.75 91 ILE A N 1
ATOM 689 C CA . ILE A 1 91 ? -3.415 -17.386 -3.678 1.00 84.75 91 ILE A CA 1
ATOM 690 C C . ILE A 1 91 ? -2.663 -16.178 -4.246 1.00 84.75 91 ILE A C 1
ATOM 692 O O . ILE A 1 91 ? -1.585 -16.342 -4.815 1.00 84.75 91 ILE A O 1
ATOM 696 N N . PHE A 1 92 ? -3.181 -14.962 -4.043 1.00 84.56 92 PHE A N 1
ATOM 697 C CA . PHE A 1 92 ? -2.486 -13.741 -4.453 1.00 84.56 92 PHE A CA 1
ATOM 698 C C . PHE A 1 92 ? -1.134 -13.582 -3.756 1.00 84.56 92 PHE A C 1
ATOM 700 O O . PHE A 1 92 ? -0.153 -13.257 -4.419 1.00 84.56 92 PHE A O 1
ATOM 707 N N . LEU A 1 93 ? -1.059 -13.841 -2.447 1.00 84.31 93 LEU A N 1
ATOM 708 C CA . LEU A 1 93 ? 0.194 -13.740 -1.698 1.00 84.31 93 LEU A CA 1
ATOM 709 C C . LEU A 1 93 ? 1.241 -14.737 -2.212 1.00 84.31 93 LEU A C 1
ATOM 711 O O . LEU A 1 93 ? 2.400 -14.368 -2.386 1.00 84.31 93 LEU A O 1
ATOM 715 N N . ILE A 1 94 ? 0.823 -15.971 -2.504 1.00 87.31 94 ILE A N 1
ATOM 716 C CA . ILE A 1 94 ? 1.682 -16.999 -3.102 1.00 87.31 94 ILE A CA 1
ATOM 717 C C . ILE A 1 94 ? 2.164 -16.549 -4.484 1.00 87.31 94 ILE A C 1
ATOM 719 O O . ILE A 1 94 ? 3.360 -16.612 -4.754 1.00 87.31 94 ILE A O 1
ATOM 723 N N . GLY A 1 95 ? 1.266 -16.051 -5.339 1.00 89.69 95 GLY A N 1
ATOM 724 C CA . GLY A 1 95 ? 1.619 -15.566 -6.675 1.00 89.69 95 GLY A CA 1
ATOM 725 C C . GLY A 1 95 ? 2.605 -14.396 -6.638 1.00 89.69 95 GLY A C 1
ATOM 726 O O . GLY A 1 95 ? 3.615 -14.426 -7.336 1.00 89.69 95 GLY A O 1
ATOM 727 N N . ILE A 1 96 ? 2.362 -13.402 -5.778 1.00 87.25 96 ILE A N 1
ATOM 728 C CA . ILE A 1 96 ? 3.268 -12.260 -5.588 1.00 87.25 96 ILE A CA 1
ATOM 729 C C . ILE A 1 96 ? 4.627 -12.736 -5.063 1.00 87.25 96 ILE A C 1
ATOM 731 O O . ILE A 1 96 ? 5.656 -12.340 -5.602 1.00 87.25 96 ILE A O 1
ATOM 735 N N . GLY A 1 97 ? 4.648 -13.608 -4.051 1.00 85.31 97 GLY A N 1
ATOM 736 C CA . GLY A 1 97 ? 5.888 -14.154 -3.498 1.00 85.31 97 GLY A CA 1
ATOM 737 C C . GLY A 1 97 ? 6.695 -14.942 -4.529 1.00 85.31 97 GLY A C 1
ATOM 738 O O . GLY A 1 97 ? 7.908 -14.778 -4.616 1.00 85.31 97 GLY A O 1
ATOM 739 N N . PHE A 1 98 ? 6.020 -15.741 -5.356 1.00 89.50 98 PHE A N 1
ATOM 740 C CA . PHE A 1 98 ? 6.648 -16.477 -6.450 1.00 89.50 98 PHE A CA 1
ATOM 741 C C . PHE A 1 98 ? 7.293 -15.533 -7.475 1.00 89.50 98 PHE A C 1
ATOM 743 O O . PHE A 1 98 ? 8.437 -15.745 -7.867 1.00 89.50 98 PHE A O 1
ATOM 750 N N . VAL A 1 99 ? 6.606 -14.448 -7.849 1.00 84.31 99 VAL A N 1
ATOM 751 C CA . VAL A 1 99 ? 7.143 -13.421 -8.758 1.00 84.31 99 VAL A CA 1
ATOM 752 C C . VAL A 1 99 ? 8.359 -12.703 -8.158 1.00 84.31 99 VAL A C 1
ATOM 754 O O . VAL A 1 99 ? 9.359 -12.533 -8.849 1.00 84.31 99 VAL A O 1
ATOM 757 N N . LEU A 1 100 ? 8.319 -12.338 -6.872 1.00 83.38 100 LEU A N 1
ATOM 758 C CA . LEU A 1 100 ? 9.467 -11.727 -6.182 1.00 83.38 100 LEU A CA 1
ATOM 759 C C . LEU A 1 100 ? 10.688 -12.656 -6.144 1.00 83.38 100 LEU A C 1
ATOM 761 O O . LEU A 1 100 ? 11.827 -12.207 -6.281 1.00 83.38 100 LEU A O 1
ATOM 765 N N . LEU A 1 101 ? 10.452 -13.958 -5.973 1.00 85.81 101 LEU A N 1
ATOM 766 C CA . LEU A 1 101 ? 11.513 -14.959 -5.970 1.00 85.81 101 LEU A CA 1
ATOM 767 C C . LEU A 1 101 ? 12.167 -15.088 -7.352 1.00 85.81 101 LEU A C 1
ATOM 769 O O . LEU A 1 101 ? 13.388 -15.208 -7.450 1.00 85.81 101 LEU A O 1
ATOM 773 N N . LEU A 1 102 ? 11.361 -15.035 -8.415 1.00 85.00 102 LEU A N 1
ATOM 774 C CA . LEU A 1 102 ? 11.843 -15.085 -9.796 1.00 85.00 102 LEU A CA 1
ATOM 775 C C . LEU A 1 102 ? 12.682 -13.861 -10.176 1.00 85.00 102 LEU A C 1
ATOM 777 O O . LEU A 1 102 ? 13.683 -14.034 -10.870 1.00 85.00 102 LEU A O 1
ATOM 781 N N . ASP A 1 103 ? 12.312 -12.674 -9.685 1.00 79.62 103 ASP A N 1
ATOM 782 C CA . ASP A 1 103 ? 13.110 -11.448 -9.842 1.00 79.62 103 ASP A CA 1
ATOM 783 C C . ASP A 1 103 ? 14.446 -11.553 -9.105 1.00 79.62 103 ASP A C 1
ATOM 785 O O . ASP A 1 103 ? 15.502 -11.294 -9.670 1.00 79.62 103 ASP A O 1
ATOM 789 N N . THR A 1 104 ? 14.413 -12.037 -7.858 1.00 82.88 104 THR A N 1
ATOM 790 C CA . THR A 1 104 ? 15.624 -12.229 -7.042 1.00 82.88 104 THR A CA 1
ATOM 791 C C . THR A 1 104 ? 16.589 -13.244 -7.667 1.00 82.88 104 THR A C 1
ATOM 793 O O . THR A 1 104 ? 17.800 -13.125 -7.503 1.00 82.88 104 THR A O 1
ATOM 796 N N . THR A 1 105 ? 16.068 -14.250 -8.376 1.00 86.44 105 THR A N 1
ATOM 797 C CA . THR A 1 105 ? 16.866 -15.323 -9.004 1.00 86.44 105 THR A CA 1
ATOM 798 C C . THR A 1 105 ? 17.333 -14.958 -10.423 1.00 86.44 105 THR A C 1
ATOM 800 O O . THR A 1 105 ? 17.991 -15.766 -11.071 1.00 86.44 105 THR A O 1
ATOM 803 N N . ASP A 1 106 ? 16.996 -13.763 -10.923 1.00 79.06 106 ASP A N 1
ATOM 804 C CA . ASP A 1 106 ? 17.317 -13.277 -12.278 1.00 79.06 106 ASP A CA 1
ATOM 805 C C . ASP A 1 106 ? 16.799 -14.199 -13.411 1.00 79.06 106 ASP A C 1
ATOM 807 O O . ASP A 1 106 ? 17.280 -14.183 -14.543 1.00 79.06 106 ASP A O 1
ATOM 811 N N . ILE A 1 107 ? 15.792 -15.035 -13.107 1.00 79.69 107 ILE A N 1
ATOM 812 C CA . ILE A 1 107 ? 15.159 -15.948 -14.077 1.00 79.69 107 ILE A CA 1
ATOM 813 C C . ILE A 1 107 ? 14.150 -15.181 -14.932 1.00 79.69 107 ILE A C 1
ATOM 815 O O . ILE A 1 107 ? 14.039 -15.431 -16.133 1.00 79.69 107 ILE A O 1
ATOM 819 N N . ILE A 1 108 ? 13.397 -14.257 -14.323 1.00 70.06 108 ILE A N 1
ATOM 820 C CA . ILE A 1 108 ? 12.474 -13.378 -15.042 1.00 70.06 108 ILE A CA 1
ATOM 821 C C . ILE A 1 108 ? 12.713 -11.939 -14.618 1.00 70.06 108 ILE A C 1
ATOM 823 O O . ILE A 1 108 ? 12.612 -11.602 -13.443 1.00 70.06 108 ILE A O 1
ATOM 827 N N . ARG A 1 109 ? 12.966 -11.081 -15.605 1.00 71.44 109 ARG A N 1
ATOM 828 C CA . ARG A 1 109 ? 13.162 -9.651 -15.397 1.00 71.44 109 ARG A CA 1
ATOM 829 C C . ARG A 1 109 ? 11.799 -8.972 -15.205 1.00 71.44 109 ARG A C 1
ATOM 831 O O . ARG A 1 109 ? 10.902 -9.108 -16.045 1.00 71.44 109 ARG A O 1
ATOM 838 N N . PHE A 1 110 ? 11.632 -8.226 -14.110 1.00 69.12 110 PHE A N 1
ATOM 839 C CA . PHE A 1 110 ? 10.391 -7.494 -13.801 1.00 69.12 110 PHE A CA 1
ATOM 840 C C . PHE A 1 110 ? 9.950 -6.511 -14.902 1.00 69.12 110 PHE A C 1
ATOM 842 O O . PHE A 1 110 ? 8.767 -6.167 -14.982 1.00 69.12 110 PHE A O 1
ATOM 849 N N . ASP A 1 111 ? 10.870 -6.073 -15.771 1.00 69.19 111 ASP A N 1
ATOM 850 C CA . ASP A 1 111 ? 10.597 -5.148 -16.878 1.00 69.19 111 ASP A CA 1
ATOM 851 C C . ASP A 1 111 ? 9.562 -5.703 -17.868 1.00 69.19 111 ASP A C 1
ATOM 853 O O . ASP A 1 111 ? 8.701 -4.963 -18.355 1.00 69.19 111 ASP A O 1
ATOM 857 N N . GLN A 1 112 ? 9.587 -7.014 -18.119 1.00 69.31 112 GLN A N 1
ATOM 858 C CA . GLN A 1 112 ? 8.622 -7.665 -18.999 1.00 69.31 112 GLN A CA 1
ATOM 859 C C . GLN A 1 112 ? 7.219 -7.660 -18.391 1.00 69.31 112 GLN A C 1
ATOM 861 O O . GLN A 1 112 ? 6.271 -7.277 -19.071 1.00 69.31 112 GLN A O 1
ATOM 866 N N . PHE A 1 113 ? 7.075 -8.005 -17.109 1.00 71.31 113 PHE A N 1
ATOM 867 C CA . PHE A 1 113 ? 5.772 -8.001 -16.436 1.00 71.31 113 PHE A CA 1
ATOM 868 C C . PHE A 1 113 ? 5.194 -6.598 -16.290 1.00 71.31 113 PHE A C 1
ATOM 870 O O . PHE A 1 113 ? 4.014 -6.386 -16.586 1.00 71.31 113 PHE A O 1
ATOM 877 N N . ALA A 1 114 ? 6.028 -5.628 -15.904 1.00 72.62 114 ALA A N 1
ATOM 878 C CA . ALA A 1 114 ? 5.620 -4.234 -15.840 1.00 72.62 114 ALA A CA 1
ATOM 879 C C . ALA A 1 114 ? 5.086 -3.776 -17.205 1.00 72.62 114 ALA A C 1
ATOM 881 O O . ALA A 1 114 ? 4.025 -3.173 -17.271 1.00 72.62 114 ALA A O 1
ATOM 882 N N . ARG A 1 115 ? 5.708 -4.148 -18.327 1.00 79.62 115 ARG A N 1
ATOM 883 C CA . ARG A 1 115 ? 5.229 -3.738 -19.659 1.00 79.62 115 ARG A CA 1
ATOM 884 C C . ARG A 1 115 ? 3.796 -4.185 -19.994 1.00 79.62 115 ARG A C 1
ATOM 886 O O . ARG A 1 115 ? 3.124 -3.490 -20.755 1.00 79.62 115 ARG A O 1
ATOM 893 N N . PHE A 1 116 ? 3.308 -5.295 -19.437 1.00 83.25 116 PHE A N 1
ATOM 894 C CA . PHE A 1 116 ? 1.949 -5.805 -19.689 1.00 83.25 116 PHE A CA 1
ATOM 895 C C . PHE A 1 116 ? 0.885 -5.269 -18.710 1.00 83.25 116 PHE A C 1
ATOM 897 O O . PHE A 1 116 ? -0.313 -5.486 -18.930 1.00 83.25 116 PHE A O 1
ATOM 904 N N . TRP A 1 117 ? 1.280 -4.518 -17.672 1.00 85.38 117 TRP A N 1
ATOM 905 C CA . TRP A 1 117 ? 0.351 -3.876 -16.727 1.00 85.38 117 TRP A CA 1
ATOM 906 C C . TRP A 1 117 ? -0.701 -2.977 -17.413 1.00 85.38 117 TRP A C 1
ATOM 908 O O . TRP A 1 117 ? -1.892 -3.137 -17.122 1.00 85.38 117 TRP A O 1
ATOM 918 N N . PRO A 1 118 ? -0.340 -2.098 -18.377 1.00 88.12 118 PRO A N 1
ATOM 919 C CA . PRO A 1 118 ? -1.301 -1.203 -19.015 1.00 88.12 118 PRO A CA 1
ATOM 920 C C . PRO A 1 118 ? -2.290 -1.983 -19.879 1.00 88.12 118 PRO A C 1
ATOM 922 O O . PRO A 1 118 ? -3.469 -1.652 -19.924 1.00 88.12 118 PRO A O 1
ATOM 925 N N . LEU A 1 119 ? -1.824 -3.051 -20.537 1.00 91.31 119 LEU A N 1
ATOM 926 C CA . LEU A 1 119 ? -2.665 -3.903 -21.373 1.00 91.31 119 LEU A CA 1
ATOM 927 C C . LEU A 1 119 ? -3.767 -4.568 -20.543 1.00 91.31 119 LEU A C 1
ATOM 929 O O . LEU A 1 119 ? -4.921 -4.603 -20.964 1.00 91.31 119 LEU A O 1
ATOM 933 N N . SER A 1 120 ? -3.424 -5.030 -19.339 1.00 88.12 120 SER A N 1
ATOM 934 C CA . SER A 1 120 ? -4.391 -5.606 -18.402 1.00 88.12 120 SER A CA 1
ATOM 935 C C . SER A 1 120 ? -5.447 -4.578 -17.981 1.00 88.12 120 SER A C 1
ATOM 937 O O . SER A 1 120 ? -6.637 -4.889 -17.998 1.00 88.12 120 SER A O 1
ATOM 939 N N . LEU A 1 121 ? -5.048 -3.332 -17.685 1.00 89.38 121 LEU A N 1
ATOM 940 C CA . LEU A 1 121 ? -5.998 -2.250 -17.390 1.00 89.38 121 LEU A CA 1
ATOM 941 C C . LEU A 1 121 ? -6.927 -1.937 -18.567 1.00 89.38 121 LEU A C 1
ATOM 943 O O . LEU A 1 121 ? -8.117 -1.713 -18.356 1.00 89.38 121 LEU A O 1
ATOM 947 N N . ILE A 1 122 ? -6.398 -1.930 -19.793 1.00 92.25 122 ILE A N 1
ATOM 948 C CA . ILE A 1 122 ? -7.185 -1.681 -21.007 1.00 92.25 122 ILE A CA 1
ATOM 949 C C . ILE A 1 122 ? -8.218 -2.794 -21.206 1.00 92.25 122 ILE A C 1
ATOM 951 O O . ILE A 1 122 ? -9.388 -2.501 -21.447 1.00 92.25 122 ILE A O 1
ATOM 955 N N . LEU A 1 123 ? -7.818 -4.059 -21.052 1.00 94.00 123 LEU A N 1
ATOM 956 C CA . LEU A 1 123 ? -8.721 -5.213 -21.118 1.00 94.00 123 LEU A CA 1
ATOM 957 C C . LEU A 1 123 ? -9.830 -5.134 -20.064 1.00 94.00 123 LEU A C 1
ATOM 959 O O . LEU A 1 123 ? -11.002 -5.300 -20.400 1.00 94.00 123 LEU A O 1
ATOM 963 N N . ILE A 1 124 ? -9.482 -4.828 -18.809 1.00 93.81 124 ILE A N 1
ATOM 964 C CA . ILE A 1 124 ? -10.455 -4.674 -17.716 1.00 93.81 124 ILE A CA 1
ATOM 965 C C . ILE A 1 124 ? -11.407 -3.506 -17.999 1.00 93.81 124 ILE A C 1
ATOM 967 O O . ILE A 1 124 ? -12.621 -3.650 -17.849 1.00 93.81 124 ILE A O 1
ATOM 971 N N . GLY A 1 125 ? -10.880 -2.361 -18.439 1.00 91.25 125 GLY A N 1
ATOM 972 C CA . GLY A 1 125 ? -11.675 -1.188 -18.803 1.00 91.25 125 GLY A CA 1
ATOM 973 C C . GLY A 1 125 ? -12.640 -1.472 -19.954 1.00 91.25 125 GLY A C 1
ATOM 974 O O . GLY A 1 125 ? -13.825 -1.149 -19.860 1.00 91.25 125 GLY A O 1
ATOM 975 N N . GLY A 1 126 ? -12.162 -2.147 -21.001 1.00 95.06 126 GLY A N 1
ATOM 976 C CA . GLY A 1 126 ? -12.983 -2.589 -22.128 1.00 95.06 126 GLY A CA 1
ATOM 977 C C . GLY A 1 126 ? -14.065 -3.584 -21.707 1.00 95.06 126 GLY A C 1
ATOM 978 O O . GLY A 1 126 ? -15.218 -3.449 -22.111 1.00 95.06 126 GLY A O 1
ATOM 979 N N . TYR A 1 127 ? -13.733 -4.533 -20.830 1.00 92.50 127 TYR A N 1
ATOM 980 C CA . TYR A 1 127 ? -14.692 -5.492 -20.283 1.00 92.50 127 TYR A CA 1
ATOM 981 C C . TYR A 1 127 ? -15.778 -4.822 -19.423 1.00 92.50 127 TYR A C 1
ATOM 983 O O . TYR A 1 127 ? -16.965 -5.128 -19.570 1.00 92.50 127 TYR A O 1
ATOM 991 N N . MET A 1 128 ? -15.415 -3.873 -18.553 1.00 89.31 128 MET A N 1
ATOM 992 C CA . MET A 1 128 ? -16.396 -3.094 -17.781 1.00 89.31 128 MET A CA 1
ATOM 993 C C . MET A 1 128 ? -17.335 -2.297 -18.690 1.00 89.31 128 MET A C 1
ATOM 995 O O . MET A 1 128 ? -18.528 -2.200 -18.409 1.00 89.31 128 MET A O 1
ATOM 999 N N . LEU A 1 129 ? -16.819 -1.740 -19.786 1.00 89.69 129 LEU A N 1
ATOM 1000 C CA . LEU A 1 129 ? -17.642 -1.034 -20.762 1.00 89.69 129 LEU A CA 1
ATOM 1001 C C . LEU A 1 129 ? -18.583 -1.995 -21.505 1.00 89.69 129 LEU A C 1
ATOM 1003 O O . LEU A 1 129 ? -19.775 -1.725 -21.613 1.00 89.69 129 LEU A O 1
ATOM 1007 N N . TYR A 1 130 ? -18.078 -3.148 -21.942 1.00 92.12 130 TYR A N 1
ATOM 1008 C CA . TYR A 1 130 ? -18.873 -4.180 -22.610 1.00 92.12 130 TYR A CA 1
ATOM 1009 C C . TYR A 1 130 ? -20.023 -4.694 -21.731 1.00 92.12 130 TYR A C 1
ATOM 1011 O O . TYR A 1 130 ? -21.167 -4.778 -22.172 1.00 92.12 130 TYR A O 1
ATOM 1019 N N . THR A 1 131 ? -19.743 -4.978 -20.458 1.00 88.06 131 THR A N 1
ATOM 1020 C CA . THR A 1 131 ? -20.758 -5.435 -19.492 1.00 88.06 131 THR A CA 1
ATOM 1021 C C . THR A 1 131 ? -21.777 -4.349 -19.150 1.00 88.06 131 THR A C 1
ATOM 1023 O O . THR A 1 131 ? -22.953 -4.652 -18.969 1.00 88.06 131 THR A O 1
ATOM 1026 N N . ARG A 1 132 ? -21.370 -3.073 -19.133 1.00 82.81 132 ARG A N 1
ATOM 1027 C CA . ARG A 1 132 ? -22.287 -1.927 -18.998 1.00 82.81 132 ARG A CA 1
ATOM 1028 C C . ARG A 1 132 ? -23.210 -1.764 -20.207 1.00 82.81 132 ARG A C 1
ATOM 1030 O O . ARG A 1 132 ? -24.339 -1.315 -20.034 1.00 82.81 132 ARG A O 1
ATOM 1037 N N . MET A 1 133 ? -22.738 -2.099 -21.406 1.00 85.19 133 MET A N 1
ATOM 1038 C CA . MET A 1 133 ? -23.497 -1.942 -22.652 1.00 85.19 133 MET A CA 1
ATOM 1039 C C . MET A 1 133 ? -24.442 -3.117 -22.947 1.00 85.19 133 MET A C 1
ATOM 1041 O O . MET A 1 133 ? -25.358 -2.948 -23.745 1.00 85.19 133 MET A O 1
ATOM 1045 N N . ASN A 1 134 ? -24.288 -4.259 -22.265 1.00 77.25 134 ASN A N 1
ATOM 1046 C CA . ASN A 1 134 ? -25.170 -5.427 -22.381 1.00 77.25 134 ASN A CA 1
ATOM 1047 C C . ASN A 1 134 ? -25.953 -5.726 -21.077 1.00 77.25 134 ASN A C 1
ATOM 1049 O O . ASN A 1 134 ? -25.736 -6.769 -20.459 1.00 77.25 134 ASN A O 1
ATOM 1053 N N . PRO A 1 135 ? -26.908 -4.879 -20.644 1.00 61.31 135 PRO A N 1
ATOM 1054 C CA . PRO A 1 135 ? -27.755 -5.144 -19.472 1.00 61.31 135 PRO A CA 1
ATOM 1055 C C . PRO A 1 135 ? -28.842 -6.231 -19.675 1.00 61.31 135 PRO A C 1
ATOM 1057 O O . PRO A 1 135 ? -29.814 -6.277 -18.926 1.00 61.31 135 PRO A O 1
ATOM 1060 N N . ALA A 1 136 ? -28.720 -7.124 -20.662 1.00 59.25 136 ALA A N 1
ATOM 1061 C CA . ALA A 1 136 ? -29.828 -7.968 -21.129 1.00 59.25 136 ALA A CA 1
ATOM 1062 C C . ALA A 1 136 ? -30.018 -9.332 -20.420 1.00 59.25 136 ALA A C 1
ATOM 1064 O O . ALA A 1 136 ? -30.740 -10.169 -20.945 1.00 59.25 136 ALA A O 1
ATOM 1065 N N . ALA A 1 137 ? -29.408 -9.604 -19.258 1.00 58.69 137 ALA A N 1
ATOM 1066 C CA . ALA A 1 137 ? -29.443 -10.961 -18.677 1.00 58.69 137 ALA A CA 1
ATOM 1067 C C . ALA A 1 137 ? -29.675 -11.038 -17.153 1.00 58.69 137 ALA A C 1
ATOM 1069 O O . ALA A 1 137 ? -29.166 -11.946 -16.497 1.00 58.69 137 ALA A O 1
ATOM 1070 N N . THR A 1 138 ? -30.409 -10.101 -16.537 1.00 55.78 138 THR A N 1
ATOM 1071 C CA . THR A 1 138 ? -30.745 -10.224 -15.093 1.00 55.78 138 THR A CA 1
ATOM 1072 C C . THR A 1 138 ? -32.164 -9.774 -14.723 1.00 55.78 138 THR A C 1
ATOM 1074 O O . THR A 1 138 ? -32.427 -9.424 -13.579 1.00 55.78 138 THR A O 1
ATOM 1077 N N . GLN A 1 139 ? -33.114 -9.796 -15.662 1.00 54.12 139 GLN A N 1
ATOM 1078 C CA . GLN A 1 139 ? -34.524 -9.485 -15.380 1.00 54.12 139 GLN A CA 1
ATOM 1079 C C . GLN A 1 139 ? -35.457 -10.580 -15.910 1.00 54.12 139 GLN A C 1
ATOM 1081 O O . GLN A 1 139 ? -36.300 -10.315 -16.753 1.00 54.12 139 GLN A O 1
ATOM 1086 N N . GLU A 1 140 ? -35.318 -11.824 -15.448 1.00 52.47 140 GLU A N 1
ATOM 1087 C CA . GLU A 1 140 ? -36.300 -12.861 -15.809 1.00 52.47 140 GLU A CA 1
ATOM 1088 C C . GLU A 1 140 ? -36.500 -13.918 -14.712 1.00 52.47 140 GLU A C 1
ATOM 1090 O O . GLU A 1 140 ? -36.447 -15.116 -14.959 1.00 52.47 140 GLU A O 1
ATOM 1095 N N . SER A 1 141 ? -36.720 -13.500 -13.459 1.00 53.88 141 SER A N 1
ATOM 1096 C CA . SER A 1 141 ? -37.164 -14.456 -12.425 1.00 53.88 141 SER A CA 1
ATOM 1097 C C . SER A 1 141 ? -38.020 -13.877 -11.292 1.00 53.88 141 SER A C 1
ATOM 1099 O O . SER A 1 141 ? -38.195 -14.530 -10.268 1.00 53.88 141 SER A O 1
ATOM 1101 N N . THR A 1 142 ? -38.599 -12.684 -11.448 1.00 54.66 142 THR A N 1
ATOM 1102 C CA . THR A 1 142 ? -39.532 -12.107 -10.457 1.00 54.66 142 THR A CA 1
ATOM 1103 C C . THR A 1 142 ? -40.796 -11.557 -11.114 1.00 54.66 142 THR A C 1
ATOM 1105 O O . THR A 1 142 ? -41.161 -10.401 -10.920 1.00 54.66 142 THR A O 1
ATOM 1108 N N . SER A 1 143 ? -41.498 -12.382 -11.893 1.00 52.78 143 SER A N 1
ATOM 1109 C CA . SER A 1 143 ? -42.923 -12.160 -12.168 1.00 52.78 143 SER A CA 1
ATOM 1110 C C . SER A 1 143 ? -43.747 -12.763 -11.023 1.00 52.78 143 SER A C 1
ATOM 1112 O O . SER A 1 143 ? -44.107 -13.940 -11.042 1.00 52.78 143 SER A O 1
ATOM 1114 N N . SER A 1 144 ? -43.985 -11.953 -9.990 1.00 56.06 144 SER A N 1
ATOM 1115 C CA . SER A 1 144 ? -44.901 -12.242 -8.879 1.00 56.06 144 SER A CA 1
ATOM 1116 C C . SER A 1 144 ? -46.336 -12.517 -9.354 1.00 56.06 144 SER A C 1
ATOM 1118 O O . SER A 1 144 ? -46.821 -11.808 -10.237 1.00 56.06 144 SER A O 1
ATOM 1120 N N . PRO A 1 145 ? -47.080 -13.427 -8.695 1.00 70.00 145 PRO A N 1
ATOM 1121 C CA . PRO A 1 145 ? -48.533 -13.464 -8.744 1.00 70.00 145 PRO A CA 1
ATOM 1122 C C . PRO A 1 145 ? -49.111 -12.664 -7.563 1.00 70.00 145 PRO A C 1
ATOM 1124 O O . PRO A 1 145 ? -49.081 -13.112 -6.423 1.00 70.00 145 PRO A O 1
ATOM 1127 N N . SER A 1 146 ? -49.599 -11.452 -7.808 1.00 65.25 146 SER A N 1
ATOM 1128 C CA . SER A 1 146 ? -50.619 -10.739 -7.006 1.00 65.25 146 SER A CA 1
ATOM 1129 C C . SER A 1 146 ? -50.799 -9.365 -7.659 1.00 65.25 146 SER A C 1
ATOM 1131 O O . SER A 1 146 ? -49.826 -8.705 -7.986 1.00 65.25 146 SER A O 1
ATOM 1133 N N . SER A 1 147 ? -51.984 -8.862 -7.967 1.00 56.12 147 SER A N 1
ATOM 1134 C CA . SER A 1 147 ? -53.223 -8.856 -7.207 1.00 56.12 147 SER A CA 1
ATOM 1135 C C . SER A 1 147 ? -54.354 -8.431 -8.155 1.00 56.12 147 SER A C 1
ATOM 1137 O O . SER A 1 147 ? -54.165 -7.595 -9.035 1.00 56.12 147 SER A O 1
ATOM 1139 N N . THR A 1 148 ? -55.549 -8.986 -7.988 1.00 56.16 148 THR A N 1
ATOM 1140 C CA . THR A 1 148 ? -56.777 -8.376 -8.515 1.00 56.16 148 THR A CA 1
ATOM 1141 C C . THR A 1 148 ? -57.832 -8.519 -7.435 1.00 56.16 148 THR A C 1
ATOM 1143 O O . THR A 1 148 ? -58.580 -9.487 -7.392 1.00 56.16 148 THR A O 1
ATOM 1146 N N . ASN A 1 149 ? -57.813 -7.561 -6.513 1.00 59.19 149 ASN A N 1
ATOM 1147 C CA . ASN A 1 149 ? -58.962 -7.216 -5.695 1.00 59.19 149 ASN A CA 1
ATOM 1148 C C . ASN A 1 149 ? -59.280 -5.765 -6.050 1.00 59.19 149 ASN A C 1
ATOM 1150 O O . ASN A 1 149 ? -58.548 -4.852 -5.675 1.00 59.19 149 ASN A O 1
ATOM 1154 N N . GLY A 1 150 ? -60.312 -5.593 -6.865 1.00 55.19 150 GLY A N 1
ATOM 1155 C CA . GLY A 1 150 ? -60.856 -4.306 -7.257 1.00 55.19 150 GLY A CA 1
ATOM 1156 C C . GLY A 1 150 ? -62.362 -4.402 -7.136 1.00 55.19 150 GLY A C 1
ATOM 1157 O O . GLY A 1 150 ? -63.004 -5.092 -7.924 1.00 55.19 150 GLY A O 1
ATOM 1158 N N . GLU A 1 151 ? -62.886 -3.748 -6.104 1.00 59.62 151 GLU A N 1
ATOM 1159 C CA . GLU A 1 151 ? -64.290 -3.387 -5.946 1.00 59.62 151 GLU A CA 1
ATOM 1160 C C . GLU A 1 151 ? -64.946 -3.023 -7.278 1.00 59.62 151 GLU A C 1
ATOM 1162 O O . GLU A 1 151 ? -64.417 -2.211 -8.037 1.00 59.62 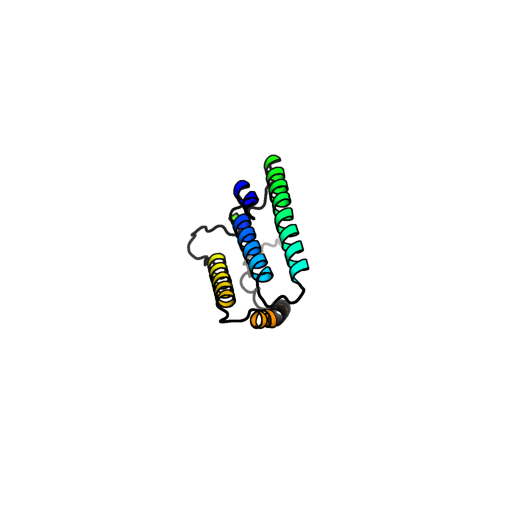151 GLU A O 1
ATOM 1167 N N . THR A 1 152 ? -66.140 -3.556 -7.542 1.00 59.19 152 THR A N 1
ATOM 1168 C CA . THR A 1 152 ? -67.164 -2.849 -8.323 1.00 59.19 152 THR A CA 1
ATOM 1169 C C . THR A 1 152 ? -68.524 -3.545 -8.220 1.00 59.19 152 THR A C 1
ATOM 1171 O O . THR A 1 152 ? -68.658 -4.657 -8.709 1.00 59.19 152 THR A O 1
ATOM 1174 N N . ARG A 1 153 ? -69.524 -2.804 -7.699 1.00 50.09 153 ARG A N 1
ATOM 1175 C CA . ARG A 1 153 ? -70.987 -2.895 -7.964 1.00 50.09 153 ARG A CA 1
ATOM 1176 C C . ARG A 1 153 ? -71.675 -4.230 -7.578 1.00 50.09 153 ARG A C 1
ATOM 1178 O O . ARG A 1 153 ? -71.260 -5.284 -8.022 1.00 50.09 153 ARG A O 1
ATOM 1185 N N . GLN A 1 154 ? -72.774 -4.290 -6.825 1.00 50.12 154 GLN A N 1
ATOM 1186 C CA . GLN A 1 154 ? -73.942 -3.415 -6.641 1.00 50.12 154 GLN A CA 1
ATOM 1187 C C . GLN A 1 154 ? -74.532 -3.604 -5.240 1.00 50.12 154 GLN A C 1
ATOM 1189 O O . GLN A 1 154 ? -74.288 -4.682 -4.654 1.00 50.12 154 GLN A O 1
#

pLDDT: mean 77.99, std 13.98, range [48.53, 95.06]

Radius of gyration: 24.5 Å; chains: 1; bounding box: 93×33×45 Å

Secondary structure (DSSP, 8-state):
--TTHHHHHTT-HHHHHHHHHHHHHHHHHHHSTT-TTTHHHHHHHHHHHHHHHHHHHHHHHHHHHTTPPP--HHHHT-----TT---HHHHHHHHHHHHHHHHHTTSS-HHHHHHHHHHHHHHHHHHHHHHHH--TTS-SS-------------

Sequence (154 aa):
FIPGVGAIYNGQYAKGLIHAVIFGLLISLLTSTHVGGSEPLLGIMVSAWVMYQAFEAYHTARKRRYGLAVEEFSSLFDVRTGSGKFPTGAIFLIGIGFVLLLDTTDIIRFDQFARFWPLSLILIGGYMLYTRMNPAATQESTSSPSSTNGETRQ